Protein AF-A0A422PU45-F1 (afdb_monomer_lite)

Foldseek 3Di:
DDDDCVCVVVPDDDAQPAAPDPDVVLVVVLVVLVVCVVVDPDPVSVVLNRLSRDDLVSQDEAEPVRVVVVQVVVCVPPPPPDDGDDD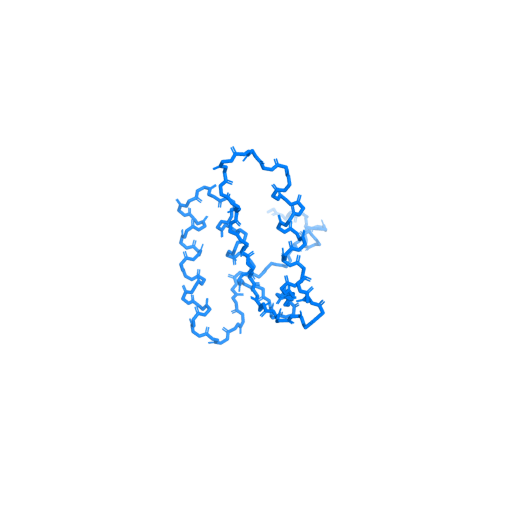DGNHHYDYDPVPDD

Inte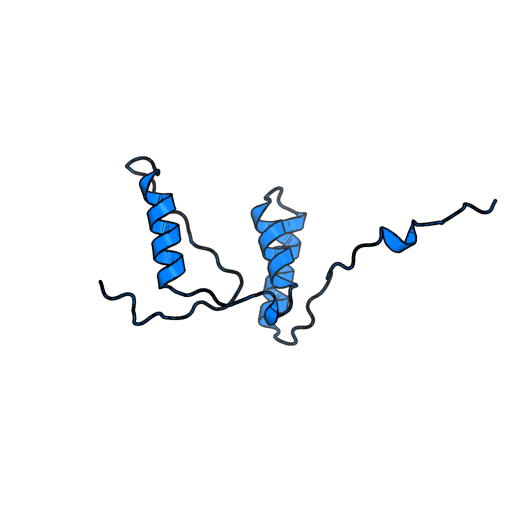rPro domains:
  IPR000039 Large ribosomal subunit protein eL18 [PTHR10934] (1-100)
  IPR021131 Large ribosomal subunit protein uL15/eL18 [PF17135] (2-100)
  IPR036227 Large ribosomal subunit protein uL15/eL18 superfamily [SSF52080] (21-99)

Organism: NCBI:txid83891

Secondary structure (DSSP, 8-state):
-PPP-TTTGGG------S-----HHHHHHHHHHHHHHHHS--HHHHHHHHHHTS-STTS--EEHHHHHHHHHHHHTTSPTTPPPPP---SS-EE--TT---

Radius of gyration: 19.38 Å; chains: 1; bounding box: 61×35×42 Å

Structure (mmCIF, N/CA/C/O backbone):
data_AF-A0A422PU45-F1
#
_entry.id   AF-A0A422PU45-F1
#
loop_
_atom_site.group_PDB
_atom_site.id
_atom_site.type_symbol
_atom_site.label_atom_id
_atom_site.label_alt_id
_atom_site.label_comp_id
_atom_site.label_asym_id
_atom_site.label_entity_id
_atom_site.label_seq_id
_atom_site.pdbx_PDB_ins_code
_atom_site.Cartn_x
_atom_site.Cartn_y
_atom_site.Cartn_z
_atom_site.occupancy
_atom_site.B_iso_or_equiv
_atom_site.auth_seq_id
_atom_site.auth_comp_id
_atom_site.auth_asym_id
_atom_site.auth_atom_id
_atom_site.pdbx_PDB_model_num
ATOM 1 N N . MET A 1 1 ? 40.214 11.183 -17.097 1.00 57.53 1 MET A N 1
ATOM 2 C CA . MET A 1 1 ? 40.502 10.556 -15.787 1.00 57.53 1 MET A CA 1
ATOM 3 C C . MET A 1 1 ? 39.516 9.416 -15.577 1.00 57.53 1 MET A C 1
ATOM 5 O O . MET A 1 1 ? 38.323 9.656 -15.719 1.00 57.53 1 MET A O 1
ATOM 9 N N . GLY A 1 2 ? 39.989 8.191 -15.330 1.00 83.62 2 GLY A N 1
ATOM 10 C CA . GLY A 1 2 ? 39.132 7.032 -15.047 1.00 83.62 2 GLY A CA 1
ATOM 11 C C . GLY A 1 2 ? 38.898 6.900 -13.544 1.00 83.62 2 GLY A C 1
ATOM 12 O O . GLY A 1 2 ? 39.857 6.920 -12.781 1.00 83.62 2 GLY A O 1
ATOM 13 N N . VAL A 1 3 ? 37.638 6.815 -13.121 1.00 88.62 3 VAL A N 1
ATOM 14 C CA . VAL A 1 3 ? 37.263 6.618 -11.713 1.00 88.62 3 VAL A CA 1
ATOM 15 C C . VAL A 1 3 ? 37.014 5.132 -11.485 1.00 88.62 3 VAL A C 1
ATOM 17 O O . VAL A 1 3 ? 36.313 4.508 -12.284 1.00 88.62 3 VAL A O 1
ATOM 20 N N . ASP A 1 4 ? 37.562 4.568 -10.408 1.00 88.56 4 ASP A N 1
ATOM 21 C CA . ASP A 1 4 ? 37.272 3.186 -10.031 1.00 88.56 4 ASP A CA 1
ATOM 22 C C . ASP A 1 4 ? 35.810 3.040 -9.568 1.00 88.56 4 ASP A C 1
ATOM 24 O O . ASP A 1 4 ? 35.314 3.787 -8.723 1.00 88.56 4 ASP A O 1
ATOM 28 N N . LEU A 1 5 ? 35.106 2.069 -10.148 1.00 91.56 5 LEU A N 1
ATOM 29 C CA . LEU A 1 5 ? 33.696 1.771 -9.885 1.00 91.56 5 LEU A CA 1
ATOM 30 C C . LEU A 1 5 ? 33.513 0.433 -9.153 1.00 91.56 5 LEU A C 1
ATOM 32 O O . LEU A 1 5 ? 32.390 -0.092 -9.102 1.00 91.56 5 LEU A O 1
ATOM 36 N N . THR A 1 6 ? 34.582 -0.135 -8.584 1.00 92.25 6 THR A N 1
ATOM 37 C CA . THR A 1 6 ? 34.518 -1.370 -7.793 1.00 92.25 6 THR A CA 1
ATOM 38 C C . THR A 1 6 ? 33.395 -1.304 -6.748 1.00 92.25 6 THR A C 1
ATOM 40 O O . THR A 1 6 ? 33.243 -0.372 -5.960 1.00 92.25 6 THR A O 1
ATOM 43 N N . GLY A 1 7 ? 32.483 -2.279 -6.800 1.00 90.94 7 GLY A N 1
ATOM 44 C CA . GLY A 1 7 ? 31.337 -2.363 -5.886 1.00 90.94 7 GLY A CA 1
ATOM 45 C C . GLY A 1 7 ? 30.203 -1.341 -6.097 1.00 90.94 7 GLY A C 1
ATOM 46 O O . GLY A 1 7 ? 29.130 -1.533 -5.522 1.00 90.94 7 GLY A O 1
ATOM 47 N N . VAL A 1 8 ? 30.350 -0.313 -6.944 1.00 93.38 8 VAL A N 1
ATOM 48 C CA . VAL A 1 8 ? 29.295 0.695 -7.199 1.00 93.38 8 VAL A CA 1
ATOM 49 C C . VAL A 1 8 ? 28.058 0.055 -7.827 1.00 93.38 8 VAL A C 1
ATOM 51 O O . VAL A 1 8 ? 26.932 0.306 -7.393 1.00 93.38 8 VAL A O 1
ATOM 54 N N . GLN A 1 9 ? 28.251 -0.844 -8.794 1.00 91.88 9 GLN A N 1
ATOM 55 C CA . GLN A 1 9 ? 27.148 -1.554 -9.446 1.00 91.88 9 GLN A CA 1
ATOM 56 C C . GLN A 1 9 ? 26.339 -2.404 -8.450 1.00 91.88 9 GLN A C 1
ATOM 58 O O . GLN A 1 9 ? 25.118 -2.475 -8.568 1.00 91.88 9 GLN A O 1
ATOM 63 N N . LYS A 1 10 ? 26.990 -2.983 -7.429 1.00 94.00 10 LYS A N 1
ATOM 64 C CA . LYS A 1 10 ? 26.326 -3.809 -6.402 1.00 94.00 10 LYS A CA 1
ATOM 65 C C . LYS A 1 10 ? 25.420 -2.993 -5.472 1.00 94.00 10 LYS A C 1
ATOM 67 O O . LYS A 1 10 ? 24.514 -3.553 -4.864 1.00 94.00 10 LYS A O 1
ATOM 72 N N . LYS A 1 11 ? 25.626 -1.673 -5.372 1.00 94.81 11 LYS A N 1
ATOM 73 C CA . LYS A 1 11 ? 24.783 -0.768 -4.568 1.00 94.81 11 LYS A CA 1
ATOM 74 C C . LYS A 1 11 ? 23.484 -0.369 -5.280 1.00 94.81 11 LYS A C 1
ATOM 76 O O . LYS A 1 11 ? 22.589 0.188 -4.640 1.00 94.81 11 LYS A O 1
ATOM 81 N N . LYS A 1 12 ? 23.356 -0.627 -6.590 1.00 95.25 12 LYS A N 1
ATOM 82 C CA . LYS A 1 12 ? 22.155 -0.269 -7.355 1.00 95.25 12 LYS A CA 1
ATOM 83 C C . LYS A 1 12 ? 20.963 -1.100 -6.889 1.00 95.25 12 LYS A C 1
ATOM 85 O O . LYS A 1 12 ? 21.011 -2.325 -6.853 1.00 95.25 12 LYS A O 1
ATOM 90 N N . ARG A 1 13 ? 19.867 -0.418 -6.555 1.00 96.38 13 ARG A N 1
ATOM 91 C CA . ARG A 1 13 ? 18.606 -1.054 -6.161 1.00 96.38 13 ARG A CA 1
ATOM 92 C C . ARG A 1 13 ? 17.668 -1.126 -7.353 1.00 96.38 13 ARG A C 1
ATOM 94 O O . ARG A 1 13 ? 17.490 -0.142 -8.065 1.00 96.38 13 ARG A O 1
ATOM 101 N N . VAL A 1 14 ? 17.016 -2.271 -7.521 1.00 95.31 14 VAL A N 1
ATOM 102 C CA . VAL A 1 14 ? 15.969 -2.437 -8.530 1.00 95.31 14 VAL A CA 1
ATOM 103 C C . VAL A 1 14 ? 14.654 -1.929 -7.951 1.00 95.31 14 VAL A C 1
ATOM 105 O O . VAL A 1 14 ? 14.080 -2.532 -7.043 1.00 95.31 14 VAL A O 1
ATOM 108 N N . VAL A 1 15 ? 14.177 -0.798 -8.467 1.00 94.75 15 VAL A N 1
ATOM 109 C CA . VAL A 1 15 ? 12.915 -0.178 -8.054 1.00 94.75 15 VAL A CA 1
ATOM 110 C C . VAL A 1 15 ? 11.997 -0.062 -9.263 1.00 94.75 15 VAL A C 1
ATOM 112 O O . VAL A 1 15 ? 12.420 0.252 -10.371 1.00 94.75 15 VAL A O 1
ATOM 115 N N . ARG A 1 16 ? 10.707 -0.333 -9.057 1.00 94.06 16 ARG A N 1
ATOM 116 C CA . ARG A 1 16 ? 9.698 -0.182 -10.107 1.00 94.06 16 ARG A CA 1
ATOM 117 C C . ARG A 1 16 ? 9.274 1.279 -10.209 1.00 94.06 16 ARG A C 1
ATOM 119 O O . ARG A 1 16 ? 8.718 1.819 -9.258 1.00 94.06 16 ARG A O 1
ATOM 126 N N . HIS A 1 17 ? 9.489 1.878 -11.377 1.00 93.94 17 HIS A N 1
ATOM 127 C CA . HIS A 1 17 ? 9.080 3.256 -11.680 1.00 93.94 17 HIS A CA 1
ATOM 128 C C . HIS A 1 17 ? 7.769 3.345 -12.477 1.00 93.94 17 HIS A C 1
ATOM 130 O O . HIS A 1 17 ? 7.150 4.404 -12.525 1.00 93.94 17 HIS A O 1
ATOM 136 N N . HIS A 1 18 ? 7.323 2.235 -13.070 1.00 94.69 18 HIS A N 1
ATOM 137 C CA . HIS A 1 18 ? 6.058 2.122 -13.794 1.00 94.69 18 HIS A CA 1
ATOM 138 C C . HIS A 1 18 ? 5.358 0.791 -13.468 1.00 94.69 18 HIS A C 1
ATOM 140 O O . HIS A 1 18 ? 5.968 -0.171 -12.984 1.00 94.69 18 HIS A O 1
ATOM 146 N N . THR A 1 19 ? 4.044 0.747 -13.688 1.00 95.69 19 THR A N 1
ATOM 147 C CA . THR A 1 19 ? 3.260 -0.483 -13.530 1.00 95.69 19 THR A CA 1
ATOM 148 C C . THR A 1 19 ? 3.340 -1.328 -14.800 1.00 95.69 19 THR A C 1
ATOM 150 O O . THR A 1 19 ? 3.368 -0.780 -15.896 1.00 95.69 19 THR A O 1
ATOM 153 N N . TYR A 1 20 ? 3.340 -2.656 -14.652 1.00 95.56 20 TYR A N 1
ATOM 154 C CA . TYR A 1 20 ? 3.170 -3.584 -15.785 1.00 95.56 20 TYR A CA 1
ATOM 155 C C . TYR A 1 20 ? 1.696 -3.937 -16.020 1.00 95.56 20 TYR A C 1
ATOM 157 O O . TYR A 1 20 ? 1.376 -4.692 -16.929 1.00 95.56 20 TYR A O 1
ATOM 165 N N . SER A 1 21 ? 0.785 -3.422 -15.189 1.00 94.69 21 SER A N 1
ATOM 166 C CA . SER A 1 21 ? -0.643 -3.672 -15.350 1.00 94.69 21 SER A CA 1
ATOM 167 C C . SER A 1 21 ? -1.172 -3.022 -16.630 1.00 94.69 21 SER A C 1
ATOM 169 O O . SER A 1 21 ? -0.978 -1.825 -16.854 1.00 94.69 21 SER A O 1
ATOM 171 N N . THR A 1 22 ? -1.920 -3.788 -17.422 1.00 96.69 22 THR A N 1
ATOM 172 C CA . THR A 1 22 ? -2.620 -3.298 -18.618 1.00 96.69 22 THR A CA 1
ATOM 173 C C . THR A 1 22 ? -3.908 -2.541 -18.282 1.00 96.69 22 THR A C 1
ATOM 175 O O . THR A 1 22 ? -4.308 -1.681 -19.060 1.00 96.69 22 THR A O 1
ATOM 178 N N . ASN A 1 23 ? -4.501 -2.778 -17.101 1.00 96.56 23 ASN A N 1
ATOM 179 C CA . ASN A 1 23 ? -5.748 -2.142 -16.658 1.00 96.56 23 ASN A CA 1
ATOM 180 C C . ASN A 1 23 ? -5.679 -0.590 -16.710 1.00 96.56 23 ASN A C 1
ATOM 182 O O . ASN A 1 23 ? -4.839 0.002 -16.015 1.00 96.56 23 ASN A O 1
ATOM 186 N N . PRO A 1 24 ? -6.568 0.079 -17.474 1.00 97.31 24 PRO A N 1
ATOM 187 C CA . PRO A 1 24 ? -6.556 1.532 -17.645 1.00 97.31 24 PRO A CA 1
ATOM 188 C C . PRO A 1 24 ? -6.903 2.300 -16.361 1.00 97.31 24 PRO A C 1
ATOM 190 O O . PRO A 1 24 ? -6.302 3.342 -16.097 1.00 97.31 24 PRO A O 1
ATOM 193 N N . TYR A 1 25 ? -7.784 1.776 -15.507 1.00 97.62 25 TYR A N 1
ATOM 194 C CA . TYR A 1 25 ? -8.171 2.433 -14.254 1.00 97.62 25 TYR A CA 1
ATOM 195 C C . TYR A 1 25 ? -7.002 2.531 -13.275 1.00 97.62 25 TYR A C 1
ATOM 197 O O . TYR A 1 25 ? -6.810 3.558 -12.625 1.00 97.62 25 TYR A O 1
ATOM 205 N N . ILE A 1 26 ? -6.147 1.505 -13.230 1.00 95.88 26 ILE A N 1
ATOM 206 C CA . ILE A 1 26 ? -4.925 1.542 -12.416 1.00 95.88 26 ILE A CA 1
ATOM 207 C C . ILE A 1 26 ? -3.976 2.631 -12.931 1.00 95.88 26 ILE A C 1
ATOM 209 O O . ILE A 1 26 ? -3.359 3.331 -12.131 1.00 95.88 26 ILE A O 1
ATOM 213 N N . LYS A 1 27 ? -3.883 2.828 -14.252 1.00 97.06 27 LYS A N 1
ATOM 214 C CA . LYS A 1 27 ? -3.056 3.894 -14.841 1.00 97.06 27 LYS A CA 1
ATOM 215 C C . LYS A 1 27 ? -3.593 5.286 -14.498 1.00 97.06 27 LYS A C 1
ATOM 217 O O . LYS A 1 27 ? -2.799 6.161 -14.151 1.00 97.06 27 LYS A O 1
ATOM 222 N N . LEU A 1 28 ? -4.913 5.482 -14.526 1.00 98.00 28 LEU A N 1
ATOM 223 C CA . LEU A 1 28 ? -5.549 6.733 -14.091 1.00 98.00 28 LEU A CA 1
ATOM 224 C C . LEU A 1 28 ? -5.288 7.010 -12.605 1.00 98.00 28 LEU A C 1
ATOM 226 O O . LEU A 1 28 ? -4.886 8.116 -12.241 1.00 98.00 28 LEU A O 1
ATOM 230 N N . LEU A 1 29 ? -5.417 5.989 -11.756 1.00 96.81 29 LEU A N 1
ATOM 231 C CA . LEU A 1 29 ? -5.154 6.109 -10.324 1.00 96.81 29 LEU A CA 1
ATOM 232 C C . LEU A 1 29 ? -3.676 6.424 -10.040 1.00 96.81 29 LEU A C 1
ATOM 234 O O . LEU A 1 29 ? -3.366 7.270 -9.203 1.00 96.81 29 LEU A O 1
ATOM 238 N N . ILE A 1 30 ? -2.751 5.805 -10.781 1.00 97.44 30 ILE A N 1
ATOM 239 C CA . ILE A 1 30 ? -1.321 6.134 -10.714 1.00 97.44 30 ILE A CA 1
ATOM 240 C C . ILE A 1 30 ? -1.081 7.578 -11.153 1.00 97.44 30 ILE A C 1
ATOM 242 O O . ILE A 1 30 ? -0.313 8.265 -10.489 1.00 97.44 30 ILE A O 1
ATOM 246 N N . LYS A 1 31 ? -1.734 8.071 -12.216 1.00 97.81 31 LYS A N 1
ATOM 247 C CA . LYS A 1 31 ? -1.602 9.471 -12.659 1.00 97.81 31 LYS A CA 1
ATOM 248 C C . LYS A 1 31 ? -1.997 10.441 -11.541 1.00 97.81 31 LYS A C 1
ATOM 250 O O . LYS A 1 31 ? -1.240 11.368 -11.253 1.00 97.81 31 LYS A O 1
ATOM 255 N N . LEU A 1 32 ? -3.123 10.179 -10.876 1.00 97.81 32 LEU A N 1
ATOM 256 C CA . LEU A 1 32 ? -3.602 10.961 -9.736 1.00 97.81 32 LEU A CA 1
ATOM 257 C C . LEU A 1 32 ? -2.598 10.921 -8.575 1.00 97.81 32 LEU A C 1
ATOM 259 O O . LEU A 1 32 ? -2.111 11.964 -8.138 1.00 97.81 32 LEU A O 1
ATOM 263 N N . TYR A 1 33 ? -2.234 9.732 -8.089 1.00 97.50 33 TYR A N 1
ATOM 264 C CA . TYR A 1 33 ? -1.354 9.612 -6.923 1.00 97.50 33 TYR A CA 1
ATOM 265 C C . TYR A 1 33 ? 0.095 10.008 -7.210 1.00 97.50 33 TYR A C 1
ATOM 267 O O . TYR A 1 33 ? 0.792 10.425 -6.289 1.00 97.50 33 TYR A O 1
ATOM 275 N N . LYS A 1 34 ? 0.553 9.944 -8.465 1.00 97.12 34 LYS A N 1
ATOM 276 C CA . LYS A 1 34 ? 1.845 10.498 -8.887 1.00 97.12 34 LYS A CA 1
ATOM 277 C C . LYS A 1 34 ? 1.844 12.016 -8.745 1.00 97.12 34 LYS A C 1
ATOM 279 O O . LYS A 1 34 ? 2.772 12.562 -8.154 1.00 97.12 34 LYS A O 1
ATOM 284 N N . PHE A 1 35 ? 0.792 12.677 -9.233 1.00 97.75 35 PHE A N 1
ATOM 285 C CA . PHE A 1 35 ? 0.620 14.120 -9.076 1.00 97.75 35 PHE A CA 1
ATOM 286 C C . PHE A 1 35 ? 0.558 14.509 -7.594 1.00 97.75 35 PHE A C 1
ATOM 288 O O . PHE A 1 35 ? 1.346 15.343 -7.147 1.00 97.75 35 PHE A O 1
ATOM 295 N N . LEU A 1 36 ? -0.292 13.846 -6.802 1.00 97.69 36 LEU A N 1
ATOM 296 C CA . LEU A 1 36 ? -0.402 14.128 -5.368 1.00 97.69 36 LEU A CA 1
ATOM 297 C C . LEU A 1 36 ? 0.908 13.866 -4.618 1.00 97.69 36 LEU A C 1
ATOM 299 O O . LEU A 1 36 ? 1.304 14.687 -3.798 1.00 97.69 36 LEU A O 1
ATOM 303 N N . ALA A 1 37 ? 1.615 12.768 -4.891 1.00 96.62 37 ALA A N 1
ATOM 304 C CA . ALA A 1 37 ? 2.870 12.442 -4.208 1.00 96.62 37 ALA A CA 1
ATOM 305 C C . ALA A 1 37 ? 4.002 13.446 -4.486 1.00 96.62 37 ALA A C 1
ATOM 307 O O . ALA A 1 37 ? 4.920 13.557 -3.672 1.00 96.62 37 ALA A O 1
ATOM 308 N N . GLN A 1 38 ? 3.952 14.145 -5.624 1.00 96.06 38 GLN A N 1
ATOM 309 C CA . GLN A 1 38 ? 4.912 15.189 -5.988 1.00 96.06 38 GLN A CA 1
ATOM 310 C C . GLN A 1 38 ? 4.506 16.568 -5.463 1.00 96.06 38 GLN A C 1
ATOM 312 O O . GLN A 1 38 ? 5.368 17.338 -5.054 1.00 96.06 38 GLN A O 1
ATOM 317 N N . ARG A 1 39 ? 3.209 16.893 -5.494 1.00 97.25 39 ARG A N 1
ATOM 318 C CA . ARG A 1 39 ? 2.696 18.224 -5.131 1.00 97.25 39 ARG A CA 1
ATOM 319 C C . ARG A 1 39 ? 2.355 18.376 -3.654 1.00 97.25 39 ARG A C 1
ATOM 321 O O . ARG A 1 39 ? 2.225 19.496 -3.182 1.00 97.25 39 ARG A O 1
ATOM 328 N N . THR A 1 40 ? 2.214 17.272 -2.926 1.00 96.38 40 THR A N 1
ATOM 329 C CA . THR A 1 40 ? 1.930 17.288 -1.488 1.00 96.38 40 THR A CA 1
ATOM 330 C C . THR A 1 40 ? 3.104 16.725 -0.695 1.00 96.38 40 THR A C 1
ATOM 332 O O . THR A 1 40 ? 3.727 15.739 -1.090 1.00 96.38 40 THR A O 1
ATOM 335 N N . ASN A 1 41 ? 3.353 17.289 0.489 1.00 94.12 41 ASN A N 1
ATOM 336 C CA . ASN A 1 41 ? 4.357 16.778 1.432 1.00 94.12 41 ASN A CA 1
ATOM 337 C C . ASN A 1 41 ? 3.855 15.581 2.267 1.00 94.12 41 ASN A C 1
ATOM 339 O O . ASN A 1 41 ? 4.489 15.187 3.242 1.00 94.12 41 ASN A O 1
ATOM 343 N N . SER A 1 42 ? 2.736 14.957 1.879 1.00 95.50 42 SER A N 1
ATOM 344 C CA . SER A 1 42 ? 2.167 13.812 2.592 1.00 95.50 42 SER A CA 1
ATOM 345 C C . SER A 1 42 ? 2.908 12.511 2.269 1.00 95.50 42 SER A C 1
ATOM 347 O O . SER A 1 42 ? 2.918 12.035 1.128 1.00 95.50 42 SER A O 1
ATOM 349 N N . ALA A 1 43 ? 3.480 11.878 3.297 1.00 96.50 43 ALA A N 1
ATOM 350 C CA . ALA A 1 43 ? 4.105 10.559 3.179 1.00 96.50 43 ALA A CA 1
ATOM 351 C C . ALA A 1 43 ? 3.100 9.465 2.765 1.00 96.50 43 ALA A C 1
ATOM 353 O O . ALA A 1 43 ? 3.471 8.511 2.078 1.00 96.50 43 ALA A O 1
ATOM 354 N N . PHE A 1 44 ? 1.817 9.627 3.113 1.00 97.06 44 PHE A N 1
ATOM 355 C CA . PHE A 1 44 ? 0.751 8.700 2.731 1.00 97.06 44 PHE A CA 1
ATOM 356 C C . PHE A 1 44 ? 0.609 8.594 1.206 1.00 97.06 44 PHE A C 1
ATOM 358 O O . PHE A 1 44 ? 0.617 7.490 0.662 1.00 97.06 44 PHE A O 1
ATOM 365 N N . ASN A 1 45 ? 0.582 9.728 0.501 1.00 97.12 45 ASN A N 1
ATOM 366 C CA . ASN A 1 45 ? 0.448 9.750 -0.959 1.00 97.12 45 ASN A CA 1
ATOM 367 C C . ASN A 1 45 ? 1.641 9.072 -1.647 1.00 97.12 45 ASN A C 1
ATOM 369 O O . ASN A 1 45 ? 1.461 8.314 -2.603 1.00 97.12 45 ASN A O 1
ATOM 373 N N . LYS A 1 46 ? 2.855 9.273 -1.114 1.00 96.69 46 LYS A N 1
ATOM 374 C CA . LYS A 1 46 ? 4.072 8.597 -1.592 1.00 96.69 46 LYS A CA 1
ATOM 375 C C . LYS A 1 46 ? 3.971 7.077 -1.422 1.00 96.69 46 LYS A C 1
ATOM 377 O O . LYS A 1 46 ? 4.291 6.343 -2.357 1.00 96.69 46 LYS A O 1
ATOM 382 N N . LEU A 1 47 ? 3.475 6.603 -0.275 1.00 97.44 47 LEU A N 1
ATOM 383 C CA . LEU A 1 47 ? 3.283 5.173 -0.008 1.00 97.44 47 LEU A CA 1
ATOM 384 C C . LEU A 1 47 ? 2.219 4.543 -0.914 1.00 97.44 47 LEU A C 1
ATOM 386 O O . LEU A 1 47 ? 2.454 3.464 -1.462 1.00 97.44 47 LEU A O 1
ATOM 390 N N . VAL A 1 48 ? 1.073 5.204 -1.104 1.00 97.31 48 VAL A N 1
ATOM 391 C CA . VAL A 1 48 ? -0.001 4.700 -1.977 1.00 97.31 48 VAL A CA 1
ATOM 392 C C . VAL A 1 48 ? 0.484 4.604 -3.424 1.00 97.31 48 VAL A C 1
ATOM 394 O O . VAL A 1 48 ? 0.364 3.539 -4.032 1.00 97.31 48 VAL A O 1
ATOM 397 N N . HIS A 1 49 ? 1.130 5.652 -3.947 1.00 96.88 49 HIS A N 1
ATOM 398 C CA . HIS A 1 49 ? 1.713 5.644 -5.291 1.00 96.88 49 HIS A CA 1
ATOM 399 C C . HIS A 1 49 ? 2.720 4.496 -5.479 1.00 96.88 49 HIS A C 1
ATOM 401 O O . HIS A 1 49 ? 2.617 3.722 -6.432 1.00 96.88 49 HIS A O 1
ATOM 407 N N . GLN A 1 50 ? 3.662 4.325 -4.542 1.00 96.31 50 GLN A N 1
ATOM 408 C CA . GLN A 1 50 ? 4.654 3.246 -4.610 1.00 96.31 50 GLN A CA 1
ATOM 409 C C . GLN A 1 50 ? 4.016 1.852 -4.569 1.00 96.31 50 GLN A C 1
ATOM 411 O O . GLN A 1 50 ? 4.498 0.942 -5.244 1.00 96.31 50 GLN A O 1
ATOM 416 N N . ARG A 1 51 ? 2.942 1.657 -3.791 1.00 96.94 51 ARG A N 1
ATOM 417 C CA . ARG A 1 51 ? 2.225 0.374 -3.725 1.00 96.94 51 ARG A CA 1
ATOM 418 C C . ARG A 1 51 ? 1.419 0.098 -4.992 1.00 96.94 51 ARG A C 1
ATOM 420 O O . ARG A 1 51 ? 1.425 -1.043 -5.442 1.00 96.94 51 ARG A O 1
ATOM 427 N N . LEU A 1 52 ? 0.818 1.112 -5.617 1.00 96.69 52 LEU A N 1
ATOM 428 C CA . LEU A 1 52 ? 0.094 0.966 -6.890 1.00 96.69 52 LEU A CA 1
ATOM 429 C C . LEU A 1 52 ? 0.991 0.509 -8.053 1.00 96.69 52 LEU A C 1
ATOM 431 O O . LEU A 1 52 ? 0.524 -0.176 -8.961 1.00 96.69 52 LEU A O 1
ATOM 435 N N . LEU A 1 53 ? 2.287 0.832 -8.010 1.00 96.81 53 LEU A N 1
ATOM 436 C CA . LEU A 1 53 ? 3.275 0.392 -9.005 1.00 96.81 53 LEU A CA 1
ATOM 437 C C . LEU A 1 53 ? 3.698 -1.081 -8.858 1.00 96.81 53 LEU A C 1
ATOM 439 O O . LEU A 1 53 ? 4.350 -1.628 -9.757 1.00 96.81 53 LEU A O 1
ATOM 443 N N . LYS A 1 54 ? 3.376 -1.732 -7.733 1.00 96.81 54 LYS A N 1
ATOM 444 C CA . LYS A 1 54 ? 3.785 -3.115 -7.455 1.00 96.81 54 LYS A CA 1
ATOM 445 C C . LYS A 1 54 ? 2.973 -4.129 -8.272 1.00 96.81 54 LYS A C 1
ATOM 447 O O . LYS A 1 54 ? 1.838 -3.887 -8.685 1.00 96.81 54 LYS A O 1
ATOM 452 N N . SER A 1 55 ? 3.573 -5.302 -8.483 1.00 95.50 55 SER A N 1
ATOM 453 C CA . SER A 1 55 ? 2.901 -6.459 -9.086 1.00 95.50 55 SER A CA 1
ATOM 454 C C . SER A 1 55 ? 1.701 -6.909 -8.247 1.00 95.50 55 SER A C 1
ATOM 456 O O . SER A 1 55 ? 1.620 -6.596 -7.060 1.00 95.50 55 SER A O 1
ATOM 458 N N . ARG A 1 56 ? 0.780 -7.668 -8.855 1.00 94.56 56 ARG A N 1
ATOM 459 C CA . ARG A 1 56 ? -0.365 -8.268 -8.148 1.00 94.56 56 ARG A CA 1
ATOM 460 C C . ARG A 1 56 ? 0.091 -9.146 -6.978 1.00 94.56 56 ARG A C 1
ATOM 462 O O . ARG A 1 56 ? -0.430 -8.992 -5.888 1.00 94.56 56 ARG A O 1
ATOM 469 N N . ASN A 1 57 ? 1.134 -9.960 -7.171 1.00 95.25 57 ASN A N 1
ATOM 470 C CA . ASN A 1 57 ? 1.688 -10.801 -6.103 1.00 95.25 57 ASN A CA 1
ATOM 471 C C . ASN A 1 57 ? 2.164 -9.989 -4.881 1.00 95.25 57 ASN A C 1
ATOM 473 O O . ASN A 1 57 ? 1.959 -10.375 -3.740 1.00 95.25 57 ASN A O 1
ATOM 477 N N . ASN A 1 58 ? 2.746 -8.809 -5.120 1.00 95.69 58 ASN A N 1
ATOM 478 C CA . ASN A 1 58 ? 3.222 -7.920 -4.057 1.00 95.69 58 ASN A CA 1
ATOM 479 C C . ASN A 1 58 ? 2.122 -6.996 -3.493 1.00 95.69 58 ASN A C 1
ATOM 481 O O . ASN A 1 58 ? 2.402 -6.172 -2.621 1.00 95.69 58 ASN A O 1
ATOM 485 N N . ARG A 1 59 ? 0.892 -7.099 -4.009 1.00 94.38 59 ARG A N 1
ATOM 486 C CA . ARG A 1 59 ? -0.328 -6.459 -3.501 1.00 94.38 59 ARG A CA 1
ATOM 487 C C . ARG A 1 59 ? -1.272 -7.551 -2.999 1.00 94.38 59 ARG A C 1
ATOM 489 O O . ARG A 1 59 ? -2.353 -7.742 -3.545 1.00 94.38 59 ARG A O 1
ATOM 496 N N . ALA A 1 60 ? -0.803 -8.298 -2.001 1.00 95.94 60 ALA A N 1
ATOM 497 C CA . ALA A 1 60 ? -1.551 -9.410 -1.432 1.00 95.94 60 ALA A CA 1
ATOM 498 C C . ALA A 1 60 ? -2.928 -8.946 -0.914 1.00 95.94 60 ALA A C 1
ATOM 500 O O . ALA A 1 60 ? -3.017 -7.856 -0.333 1.00 95.94 60 ALA A O 1
ATOM 501 N N . PRO A 1 61 ? -3.984 -9.752 -1.120 1.00 96.75 61 PRO A N 1
ATOM 502 C CA . PRO A 1 61 ? -5.314 -9.432 -0.631 1.00 96.75 61 PRO A CA 1
ATOM 503 C C . PRO A 1 61 ? -5.359 -9.447 0.900 1.00 96.75 61 PRO A C 1
ATOM 505 O O . PRO A 1 61 ? -4.584 -10.147 1.557 1.00 96.75 61 PRO A O 1
ATOM 508 N N . VAL A 1 62 ? -6.284 -8.683 1.476 1.00 96.88 62 VAL A N 1
ATOM 509 C CA . VAL A 1 62 ? -6.486 -8.598 2.930 1.00 96.88 62 VAL A CA 1
ATOM 510 C C . VAL A 1 62 ? -7.914 -9.017 3.269 1.00 96.88 62 VAL A C 1
ATOM 512 O O . VAL A 1 62 ? -8.858 -8.557 2.637 1.00 96.88 62 VAL A O 1
ATOM 515 N N . SER A 1 63 ? -8.086 -9.870 4.280 1.00 96.38 63 SER A N 1
ATOM 516 C CA . SER A 1 63 ? -9.414 -10.277 4.748 1.00 96.38 63 SER A CA 1
ATOM 517 C C . SER A 1 63 ? -10.094 -9.193 5.591 1.00 96.38 63 SER A C 1
ATOM 519 O O . SER A 1 63 ? -9.434 -8.462 6.344 1.00 96.38 63 SER A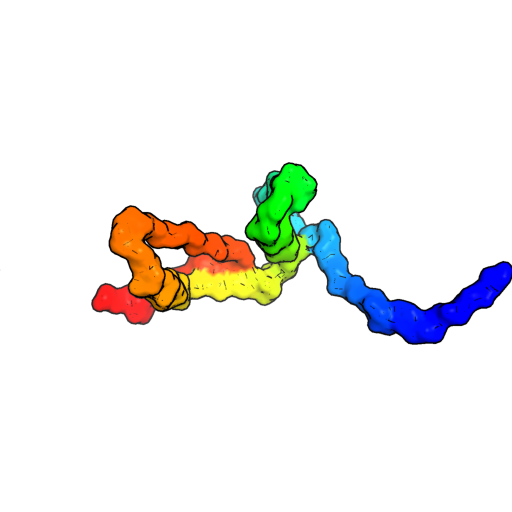 O 1
ATOM 521 N N . LEU A 1 64 ? -11.427 -9.138 5.550 1.00 95.00 64 LEU A N 1
ATOM 522 C CA . LEU A 1 64 ? -12.222 -8.269 6.425 1.00 95.00 64 LEU A CA 1
ATOM 523 C C . LEU A 1 64 ? -11.953 -8.556 7.910 1.00 95.00 64 LEU A C 1
ATOM 525 O O . LEU A 1 64 ? -11.794 -7.617 8.694 1.00 95.00 64 LEU A O 1
ATOM 529 N N . SER A 1 65 ? -11.793 -9.831 8.289 1.00 94.75 65 SER A N 1
ATOM 530 C CA . SER A 1 65 ? -11.401 -10.259 9.647 1.00 94.75 65 SER A CA 1
ATOM 531 C C . SER A 1 65 ? -10.140 -9.561 10.136 1.00 94.75 65 SER A C 1
ATOM 533 O O . SER A 1 65 ? -10.095 -9.025 11.249 1.00 94.75 65 SER A O 1
ATOM 535 N N . ARG A 1 66 ? -9.122 -9.484 9.278 1.00 94.88 66 ARG A N 1
ATOM 536 C CA . ARG A 1 66 ? -7.852 -8.857 9.623 1.00 94.88 66 ARG A CA 1
ATOM 537 C C . ARG A 1 66 ? -7.997 -7.350 9.773 1.00 94.88 66 ARG A C 1
ATOM 539 O O . ARG A 1 66 ? -7.416 -6.786 10.701 1.00 94.88 66 ARG A O 1
ATOM 546 N N . ILE A 1 67 ? -8.774 -6.710 8.901 1.00 95.00 67 ILE A N 1
ATOM 547 C CA . ILE A 1 67 ? -9.043 -5.270 8.976 1.00 95.00 67 ILE A CA 1
ATOM 548 C C . ILE A 1 67 ? -9.765 -4.941 10.284 1.00 95.00 67 ILE A C 1
ATOM 550 O O . ILE A 1 67 ? -9.304 -4.058 11.006 1.00 95.00 67 ILE A O 1
ATOM 554 N N . ALA A 1 68 ? -10.822 -5.677 10.637 1.00 93.00 68 ALA A N 1
ATOM 555 C CA . ALA A 1 68 ? -11.593 -5.442 11.857 1.00 93.00 68 ALA A CA 1
ATOM 556 C C . ALA A 1 68 ? -10.732 -5.571 13.120 1.00 93.00 68 ALA A C 1
ATOM 558 O O . ALA A 1 68 ? -10.771 -4.702 13.991 1.00 93.00 68 ALA A O 1
ATOM 559 N N . VAL A 1 69 ? -9.895 -6.609 13.203 1.00 93.62 69 VAL A N 1
ATOM 560 C CA . VAL A 1 69 ? -8.987 -6.807 14.341 1.00 93.62 69 VAL A CA 1
ATOM 561 C C . VAL A 1 69 ? -7.944 -5.685 14.427 1.00 93.62 69 VAL A C 1
ATOM 563 O O . VAL A 1 69 ? -7.705 -5.151 15.511 1.00 93.62 69 VAL A O 1
ATOM 566 N N . CYS A 1 70 ? -7.329 -5.296 13.306 1.00 94.06 70 CYS A N 1
ATOM 567 C CA . CYS A 1 70 ? -6.351 -4.205 13.276 1.00 94.06 70 CYS A CA 1
ATOM 568 C C . CYS A 1 70 ? -6.982 -2.849 13.623 1.00 94.06 70 CYS A C 1
ATOM 570 O O . CYS A 1 70 ? -6.384 -2.073 14.369 1.00 94.06 70 CYS A O 1
ATOM 572 N N . MET A 1 71 ? -8.183 -2.570 13.110 1.00 93.00 71 MET A N 1
ATOM 573 C CA . MET A 1 71 ? -8.924 -1.345 13.412 1.00 93.00 71 MET A CA 1
ATOM 574 C C . MET A 1 71 ? -9.334 -1.299 14.879 1.00 93.00 71 MET A C 1
ATOM 576 O O . MET A 1 71 ? -9.054 -0.298 15.527 1.00 93.00 71 MET A O 1
ATOM 580 N N . ARG A 1 72 ? -9.879 -2.391 15.433 1.00 90.75 72 ARG A N 1
ATOM 581 C CA . ARG A 1 72 ? -10.245 -2.491 16.855 1.00 90.75 72 ARG A CA 1
ATOM 582 C C . ARG A 1 72 ? -9.043 -2.244 17.761 1.00 90.75 72 ARG A C 1
ATOM 584 O O . ARG A 1 72 ? -9.107 -1.408 18.653 1.00 90.75 72 ARG A O 1
ATOM 591 N N . ARG A 1 73 ? -7.910 -2.906 17.495 1.00 91.25 73 ARG A N 1
ATOM 592 C CA . ARG A 1 73 ? -6.667 -2.693 18.261 1.00 91.25 73 ARG A CA 1
ATOM 593 C C . ARG A 1 73 ? -6.199 -1.241 18.231 1.00 91.25 73 ARG A C 1
ATOM 595 O O . ARG A 1 73 ? -5.637 -0.770 19.211 1.00 91.25 73 ARG A O 1
ATOM 602 N N . LYS A 1 74 ? -6.420 -0.538 17.119 1.00 88.75 74 LYS A N 1
ATOM 603 C CA . LYS A 1 74 ? -6.034 0.866 16.979 1.00 88.75 74 LYS A CA 1
ATOM 604 C C . LYS A 1 74 ? -7.052 1.827 17.598 1.00 88.75 74 LYS A C 1
ATOM 606 O O . LYS A 1 74 ? -6.645 2.841 18.150 1.00 88.75 74 LYS A O 1
ATOM 611 N N . SER A 1 75 ? -8.344 1.515 17.523 1.00 87.62 75 SER A N 1
ATOM 612 C CA . SER A 1 75 ? -9.419 2.360 18.050 1.00 87.62 75 SER A CA 1
ATOM 613 C C . SER A 1 75 ? -9.548 2.295 19.570 1.00 87.62 75 SER A C 1
ATOM 615 O O . SER A 1 75 ? -10.041 3.248 20.155 1.00 87.62 75 SER A O 1
ATOM 617 N N . VAL A 1 76 ? -9.098 1.211 20.214 1.00 88.75 76 VAL A N 1
ATOM 618 C CA . VAL A 1 76 ? -9.097 1.077 21.687 1.00 88.75 76 VAL A CA 1
ATOM 619 C C . VAL A 1 76 ? -8.323 2.211 22.368 1.00 88.75 76 VAL A C 1
ATOM 621 O O . VAL A 1 76 ? -8.732 2.682 23.420 1.00 88.75 76 VAL A O 1
ATOM 624 N N . TRP A 1 77 ? -7.241 2.680 21.746 1.00 86.62 77 TRP A N 1
ATOM 625 C CA . TRP A 1 77 ? -6.396 3.756 22.273 1.00 86.62 77 TRP A CA 1
ATOM 626 C C . TRP A 1 77 ? -6.799 5.148 21.774 1.00 86.62 77 TRP A C 1
ATOM 628 O O . TRP A 1 77 ? -6.067 6.114 21.973 1.00 86.62 77 TRP A O 1
ATOM 638 N N . LEU A 1 78 ? -7.922 5.257 21.063 1.00 88.00 78 LEU A N 1
ATOM 639 C CA . LEU A 1 78 ? -8.387 6.522 20.515 1.00 88.00 78 LEU A CA 1
ATOM 640 C C . LEU A 1 78 ? -9.158 7.303 21.587 1.00 88.00 78 LEU A C 1
ATOM 642 O O . LEU A 1 78 ? -9.967 6.736 22.319 1.00 88.00 78 LEU A O 1
ATOM 646 N N . GLU A 1 79 ? -8.930 8.614 21.664 1.00 84.75 79 GLU A N 1
ATOM 647 C CA . GLU A 1 79 ? -9.666 9.487 22.583 1.00 84.75 79 GLU A CA 1
ATOM 648 C C . GLU A 1 79 ? -11.178 9.410 22.340 1.00 84.75 79 GLU A C 1
ATOM 650 O O . GLU A 1 79 ? -11.649 9.396 21.194 1.00 84.75 79 GLU A O 1
ATOM 655 N N . LYS A 1 80 ? -11.946 9.407 23.435 1.00 80.25 80 LYS A N 1
ATOM 656 C CA . LYS A 1 80 ? -13.409 9.404 23.384 1.00 80.25 80 LYS A CA 1
ATOM 657 C C . LYS A 1 80 ? -13.888 10.645 22.620 1.00 80.25 80 LYS A C 1
ATOM 659 O O . LYS A 1 80 ? -13.609 11.766 23.023 1.00 80.25 80 LYS A O 1
ATOM 664 N N . GLY A 1 81 ? -14.591 10.429 21.507 1.00 80.69 81 GLY A N 1
ATOM 665 C CA . GLY A 1 81 ? -15.123 11.487 20.636 1.00 80.69 81 GLY A CA 1
ATOM 666 C C . GLY A 1 81 ? -14.451 11.596 19.263 1.00 80.69 81 GLY A C 1
ATOM 667 O O . GLY A 1 81 ? -15.034 12.179 18.348 1.00 80.69 81 GLY A O 1
ATOM 668 N N . LYS A 1 82 ? -13.275 10.986 19.054 1.00 86.94 82 LYS A N 1
ATOM 669 C CA . LYS A 1 82 ? -12.661 10.910 17.718 1.00 86.94 82 LYS A CA 1
ATOM 670 C C . LYS A 1 82 ? -13.246 9.747 16.916 1.00 86.94 82 LYS A C 1
ATOM 672 O O . LYS A 1 82 ? -13.371 8.627 17.404 1.00 86.94 82 LYS A O 1
ATOM 677 N N . LYS A 1 83 ? -13.591 10.012 15.652 1.00 89.75 83 LYS A N 1
ATOM 678 C CA . LYS A 1 83 ? -14.037 8.975 14.710 1.00 89.75 83 LYS A CA 1
ATOM 679 C C . LYS A 1 83 ? -12.871 8.050 14.355 1.00 89.75 83 LYS A C 1
ATOM 681 O O . LYS A 1 83 ? -11.725 8.492 14.263 1.00 89.75 83 LYS A O 1
ATOM 686 N N . ALA A 1 84 ? -13.175 6.772 14.135 1.00 90.06 84 ALA A N 1
ATOM 687 C CA . ALA A 1 84 ? -12.182 5.786 13.727 1.00 90.06 84 ALA A CA 1
ATOM 688 C C . ALA A 1 84 ? -11.506 6.183 12.395 1.00 90.06 84 ALA A C 1
ATOM 690 O O . ALA A 1 84 ? -12.147 6.787 11.530 1.00 90.06 84 ALA A O 1
ATOM 691 N N . PRO A 1 85 ? -10.216 5.850 12.208 1.00 92.50 85 PRO A N 1
ATOM 692 C CA . PRO A 1 85 ? -9.507 6.146 10.971 1.00 92.50 85 PRO A CA 1
ATOM 693 C C . PRO A 1 85 ? -10.034 5.309 9.800 1.00 92.50 85 PRO A C 1
ATOM 695 O O . PRO A 1 85 ? -10.518 4.192 9.974 1.00 92.50 85 PRO A O 1
ATOM 698 N N . ILE A 1 86 ? -9.856 5.825 8.584 1.00 94.75 86 ILE A N 1
ATOM 699 C CA . ILE A 1 86 ? -10.191 5.099 7.355 1.00 94.75 86 ILE A CA 1
ATOM 700 C C . ILE A 1 86 ? -9.148 3.998 7.120 1.00 94.75 86 ILE A C 1
ATOM 702 O O . ILE A 1 86 ? -7.946 4.265 7.030 1.00 94.75 86 ILE A O 1
ATOM 706 N N . ALA A 1 87 ? -9.607 2.754 6.987 1.00 95.50 87 ALA A N 1
ATOM 707 C CA . ALA A 1 87 ? -8.762 1.626 6.618 1.00 95.50 87 ALA A CA 1
ATOM 708 C C . ALA A 1 87 ? -8.500 1.630 5.104 1.00 95.50 87 ALA A C 1
ATOM 710 O O . ALA A 1 87 ? -9.358 1.2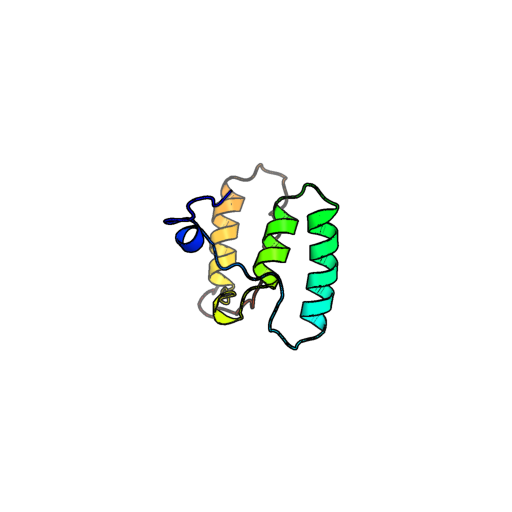45 4.315 1.00 95.50 87 ALA A O 1
ATOM 711 N N . VAL A 1 88 ? -7.303 2.056 4.693 1.00 96.75 88 VAL A N 1
ATOM 712 C CA . VAL A 1 88 ? -6.905 2.069 3.276 1.00 96.75 88 VAL A CA 1
ATOM 713 C C . VAL A 1 88 ? -6.070 0.836 2.945 1.00 96.75 88 VAL A C 1
ATOM 715 O O . VAL A 1 88 ? -5.008 0.614 3.531 1.00 96.75 88 VAL A O 1
ATOM 718 N N . VAL A 1 89 ? -6.518 0.069 1.951 1.00 97.00 89 VAL A N 1
ATOM 719 C CA . VAL A 1 89 ? -5.808 -1.092 1.402 1.00 97.00 89 VAL A CA 1
ATOM 720 C C . VAL A 1 89 ? -5.521 -0.845 -0.078 1.00 97.00 89 VAL A C 1
ATOM 722 O O . VAL A 1 89 ? -6.382 -0.390 -0.821 1.00 97.00 89 VAL A O 1
ATOM 725 N N . VAL A 1 90 ? -4.287 -1.124 -0.510 1.00 96.50 90 VAL A N 1
ATOM 726 C CA . VAL A 1 90 ? -3.887 -1.055 -1.926 1.00 96.50 90 VAL A CA 1
ATOM 727 C C . VAL A 1 90 ? -3.796 -2.480 -2.462 1.00 96.50 90 VAL A C 1
ATOM 729 O O . VAL A 1 90 ? -2.710 -3.051 -2.557 1.00 96.50 90 VAL A O 1
ATOM 732 N N . GLY A 1 91 ? -4.953 -3.059 -2.754 1.00 95.69 91 GLY A N 1
ATOM 733 C CA . GLY A 1 91 ? -5.128 -4.461 -3.120 1.00 95.69 91 GLY A CA 1
ATOM 734 C C . GLY A 1 91 ? -6.582 -4.872 -2.921 1.00 95.69 91 GLY A C 1
ATOM 735 O O . GLY A 1 91 ? -7.421 -4.028 -2.603 1.00 95.69 91 GLY A O 1
ATOM 736 N N . ASP A 1 92 ? -6.857 -6.157 -3.095 1.00 96.88 92 ASP A N 1
ATOM 737 C CA . ASP A 1 92 ? -8.214 -6.681 -2.974 1.00 96.88 92 ASP A CA 1
ATOM 738 C C . ASP A 1 92 ? -8.571 -6.903 -1.497 1.00 96.88 92 ASP A C 1
ATOM 740 O O . ASP A 1 92 ? -7.722 -7.281 -0.681 1.00 96.88 92 ASP A O 1
ATOM 744 N N . VAL A 1 93 ? -9.833 -6.660 -1.151 1.00 97.06 93 VAL A N 1
ATOM 745 C CA . VAL A 1 93 ? -10.383 -6.952 0.175 1.00 97.06 93 VAL A CA 1
ATOM 746 C C . VAL A 1 93 ? -11.325 -8.135 0.035 1.00 9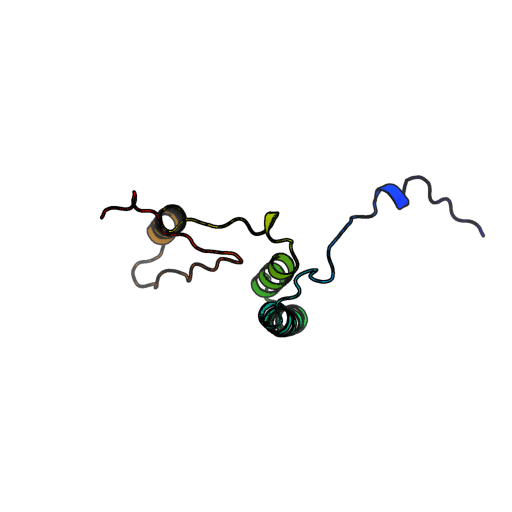7.06 93 VAL A C 1
ATOM 748 O O . VAL A 1 93 ? -12.238 -8.098 -0.786 1.00 97.06 93 VAL A O 1
ATOM 751 N N . LEU A 1 94 ? -11.073 -9.187 0.808 1.00 96.81 94 LEU A N 1
ATOM 752 C CA . LEU A 1 94 ? -11.831 -10.433 0.745 1.00 96.81 94 LEU A CA 1
ATOM 753 C C . LEU A 1 94 ? -12.738 -10.573 1.960 1.00 96.81 94 LEU A C 1
ATOM 755 O O . LEU A 1 94 ? -12.347 -10.220 3.077 1.00 96.81 94 LEU A O 1
ATOM 759 N N . ASP A 1 95 ? -13.923 -11.127 1.732 1.00 95.06 95 ASP A N 1
ATOM 760 C CA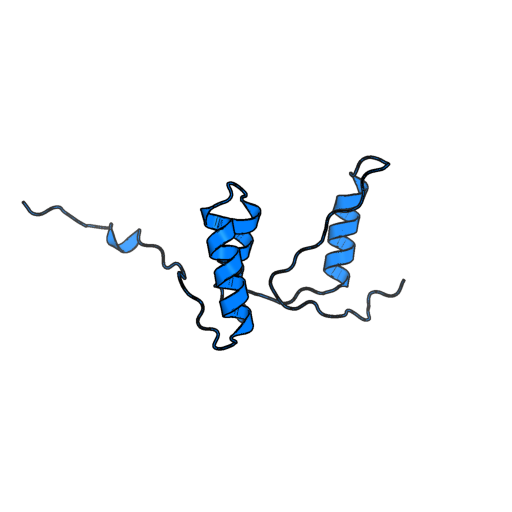 . ASP A 1 95 ? -14.817 -11.522 2.810 1.00 95.06 95 ASP A CA 1
ATOM 761 C C . ASP A 1 95 ? -14.221 -12.676 3.636 1.00 95.06 95 ASP A C 1
ATOM 763 O O . ASP A 1 95 ? -13.391 -13.450 3.151 1.00 95.06 95 ASP A O 1
ATOM 767 N N . ASP A 1 96 ? -14.606 -12.763 4.907 1.00 94.12 96 ASP A N 1
ATOM 768 C CA . ASP A 1 96 ? -14.181 -13.837 5.803 1.00 94.12 96 ASP A CA 1
ATOM 769 C C . ASP A 1 96 ? -15.366 -14.328 6.634 1.00 94.12 96 ASP A C 1
ATOM 771 O O . ASP A 1 96 ? -15.702 -13.741 7.662 1.00 94.12 96 ASP A O 1
ATOM 775 N N . VAL A 1 97 ? -15.945 -15.454 6.205 1.00 92.62 97 VAL A N 1
ATOM 776 C CA . VAL A 1 97 ? -17.127 -16.098 6.809 1.00 92.62 97 VAL A CA 1
ATOM 777 C C . VAL A 1 97 ? -16.925 -16.435 8.289 1.00 92.62 97 VAL A C 1
ATOM 779 O O . VAL A 1 97 ? -17.887 -16.553 9.036 1.00 92.62 97 VAL A O 1
ATOM 782 N N . ARG A 1 98 ? -15.676 -16.561 8.754 1.00 91.38 98 ARG A N 1
ATOM 783 C CA . ARG A 1 98 ? -15.375 -16.824 10.171 1.00 91.38 98 ARG A CA 1
ATOM 784 C C . ARG A 1 98 ? -15.632 -15.615 11.060 1.00 91.38 98 ARG A C 1
ATOM 786 O O . ARG A 1 98 ? -15.718 -15.772 12.275 1.00 91.38 98 ARG A O 1
ATOM 793 N N . MET A 1 99 ? -15.706 -14.411 10.489 1.00 82.75 99 MET A N 1
ATOM 794 C CA . MET A 1 99 ? -16.131 -13.228 11.225 1.00 82.75 99 MET A CA 1
ATOM 795 C C . MET A 1 99 ? -17.652 -13.260 11.373 1.00 82.75 99 MET A C 1
ATOM 797 O O . MET A 1 99 ? -18.385 -12.527 10.715 1.00 82.75 99 MET A O 1
ATOM 801 N N . ILE A 1 100 ? -18.112 -14.121 12.267 1.00 76.44 100 ILE A N 1
ATOM 802 C CA . ILE A 1 100 ? -19.474 -14.087 12.773 1.00 76.44 100 ILE A CA 1
ATOM 803 C C . ILE A 1 100 ? -19.432 -13.221 14.028 1.00 76.44 100 ILE A C 1
ATOM 805 O O . ILE A 1 100 ? -18.517 -13.348 14.840 1.00 76.44 100 ILE A O 1
ATOM 809 N N . ARG A 1 101 ? -20.375 -12.283 14.063 1.00 54.56 101 ARG A N 1
ATOM 810 C CA . ARG A 1 101 ? -20.627 -11.265 15.085 1.00 54.56 101 ARG A CA 1
ATOM 811 C C . ARG A 1 101 ? -20.062 -11.564 16.476 1.00 54.56 101 ARG A C 1
ATOM 813 O O . ARG A 1 101 ? -20.474 -12.581 17.068 1.00 54.56 101 ARG A O 1
#

Sequence (101 aa):
MGVDLTGVQKKKRVVRHHTYSTNPYIKLLIKLYKFLAQRTNSAFNKLVHQRLLKSRNNRAPVSLSRIAVCMRRKSVWLEKGKKAPIAVVVGDVLDDVRMIR

pLDDT: mean 93.17, std 6.75, range [54.56, 98.0]